Protein AF-A0AAV3YAQ9-F1 (afdb_monomer_lite)

InterPro domains:
  IPR002181 Fibrinogen, alpha/beta/gamma chain, C-terminal globular domain [PF00147] (13-78)
  IPR002181 Fibrinogen, alpha/beta/gamma chain, C-terminal globular domain [PS51406] (1-79)
  IPR014716 Fibrinogen, alpha/beta/gamma chain, C-terminal globular, subdomain 1 [G3DSA:3.90.215.10] (3-79)
  IPR036056 Fibrinogen-like, C-terminal [SSF56496] (12-78)
  IPR050373 Fibrinogen C-terminal domain-containing protein [PTHR19143] (16-78)

Radius of gyration: 14.7 Å; chains: 1; bounding box: 40×32×37 Å

Sequence (79 aa):
MGDDITKSYPRYVIMSHDGPKKQILCDTHTDGGGWIVFQRRTTGDVDFFRDWTSYREGFGSLTGDFWMGNEALYNLTDK

Foldseek 3Di:
DDDPPPPPDPQWDWDFDPDPTAIWIWGCDPPNTPDTDQFDADPPPDDPPDDPVCQQCKDDDSVHGIGNHPVVVCVVPPD

Secondary structure (DSSP, 8-state):
----TT----SEEEEE-SSS--EEEEESSGGGS-EEE-EE-SSS-S-----HHHHHH-EE-TTSSEE--HHHHHHHH--

Structure (mmCIF, N/CA/C/O backbone):
data_AF-A0AAV3YAQ9-F1
#
_entry.id   AF-A0AAV3YAQ9-F1
#
loop_
_atom_site.group_PDB
_atom_site.id
_atom_site.type_symbol
_atom_site.label_atom_id
_atom_site.label_alt_id
_atom_site.label_comp_id
_atom_site.label_asym_id
_atom_site.label_entity_id
_atom_site.label_seq_id
_atom_site.pdbx_PDB_ins_code
_atom_site.Cartn_x
_atom_site.Cartn_y
_atom_site.Cartn_z
_atom_site.occupancy
_atom_site.B_iso_or_equiv
_atom_site.auth_seq_id
_atom_site.auth_comp_id
_atom_site.auth_asym_id
_atom_site.auth_atom_id
_atom_site.pdbx_PDB_model_num
ATOM 1 N N . MET A 1 1 ? 29.052 1.797 -26.288 1.00 42.62 1 MET A N 1
ATOM 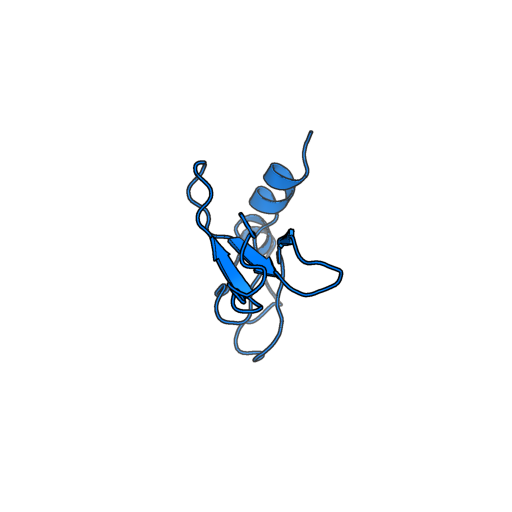2 C C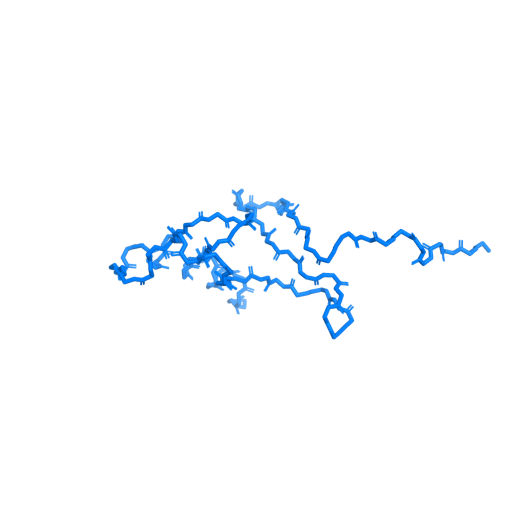A . MET A 1 1 ? 29.172 1.537 -24.840 1.00 42.62 1 MET A CA 1
ATOM 3 C C . MET A 1 1 ? 27.811 1.048 -24.409 1.00 42.62 1 MET A C 1
ATOM 5 O O . MET A 1 1 ? 26.909 1.863 -24.332 1.00 42.62 1 MET A O 1
ATOM 9 N N . GLY A 1 2 ? 27.643 -0.273 -24.348 1.00 43.91 2 GLY A N 1
ATOM 10 C CA . GLY A 1 2 ? 26.353 -0.903 -24.087 1.00 43.91 2 GLY A CA 1
ATOM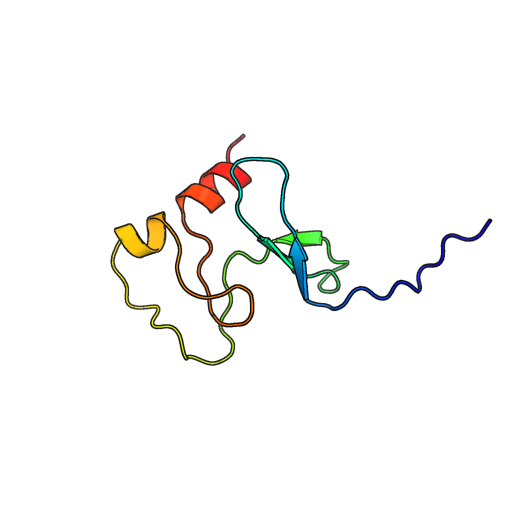 11 C C . GLY A 1 2 ? 25.999 -0.792 -22.613 1.00 43.91 2 GLY A C 1
ATOM 12 O O . GLY A 1 2 ? 26.759 -1.224 -21.750 1.00 43.91 2 GLY A O 1
ATOM 13 N N . ASP A 1 3 ? 24.867 -0.175 -22.352 1.00 50.56 3 ASP A N 1
ATOM 14 C CA . ASP A 1 3 ? 24.129 -0.227 -21.111 1.00 50.56 3 ASP A CA 1
ATOM 15 C C . ASP A 1 3 ? 23.626 -1.662 -20.900 1.00 50.56 3 ASP A C 1
ATOM 17 O O . ASP A 1 3 ? 22.862 -2.233 -21.677 1.00 50.56 3 ASP A O 1
ATOM 21 N N . ASP A 1 4 ? 24.175 -2.280 -19.862 1.00 47.94 4 ASP A N 1
ATOM 22 C CA . ASP A 1 4 ? 23.916 -3.643 -19.433 1.00 47.94 4 ASP A CA 1
ATOM 23 C C . ASP A 1 4 ? 22.479 -3.774 -18.899 1.00 47.94 4 ASP A C 1
ATOM 25 O O . ASP A 1 4 ? 22.196 -3.524 -17.726 1.00 47.94 4 ASP A O 1
ATOM 29 N N . ILE A 1 5 ? 21.563 -4.183 -19.780 1.00 51.91 5 ILE A N 1
ATOM 30 C CA . ILE A 1 5 ? 20.153 -4.504 -19.488 1.00 51.91 5 ILE A CA 1
ATOM 31 C C . ILE A 1 5 ? 20.027 -5.689 -18.495 1.00 51.91 5 ILE A C 1
ATOM 33 O O . ILE A 1 5 ? 18.930 -6.015 -18.046 1.00 51.91 5 ILE A O 1
ATOM 37 N N . THR A 1 6 ? 21.136 -6.323 -18.084 1.00 46.84 6 THR A N 1
ATOM 38 C CA . THR A 1 6 ? 21.137 -7.511 -17.215 1.00 46.84 6 THR A CA 1
ATOM 39 C C . THR A 1 6 ? 21.478 -7.273 -15.744 1.00 46.84 6 THR A C 1
ATOM 41 O O . THR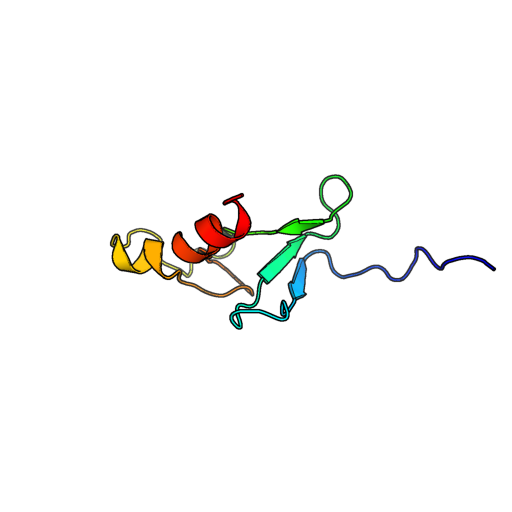 A 1 6 ? 21.607 -8.239 -14.988 1.00 46.84 6 THR A O 1
ATOM 44 N N . LYS A 1 7 ? 21.452 -6.028 -15.247 1.00 49.53 7 LYS A N 1
ATOM 45 C CA . LYS A 1 7 ? 21.131 -5.827 -13.820 1.00 49.53 7 LYS A CA 1
ATOM 46 C C . LYS A 1 7 ? 19.653 -6.160 -13.592 1.00 49.53 7 LYS A C 1
ATOM 48 O O . LYS A 1 7 ? 18.816 -5.278 -13.451 1.00 49.53 7 LYS A O 1
ATOM 53 N N . SER A 1 8 ? 19.339 -7.457 -13.583 1.00 69.25 8 SER A N 1
ATOM 54 C CA . SER A 1 8 ? 18.028 -8.006 -13.243 1.00 69.25 8 SER A CA 1
ATOM 55 C C . SER A 1 8 ? 17.738 -7.666 -11.786 1.00 69.25 8 SER A C 1
ATOM 57 O O . SER A 1 8 ? 18.078 -8.428 -10.880 1.00 69.25 8 SER A O 1
ATOM 59 N N . TYR A 1 9 ? 17.146 -6.500 -11.537 1.00 70.62 9 TYR A N 1
ATOM 60 C CA . TYR A 1 9 ? 16.615 -6.174 -10.221 1.00 70.62 9 TYR A CA 1
ATOM 61 C C . TYR A 1 9 ? 15.688 -7.313 -9.762 1.00 70.62 9 TYR A C 1
ATOM 63 O O . TYR A 1 9 ? 15.051 -7.956 -10.593 1.00 70.62 9 TYR A O 1
ATOM 71 N N . PRO A 1 10 ? 15.608 -7.637 -8.465 1.00 89.19 10 PRO A N 1
ATOM 72 C CA . PRO A 1 10 ? 14.558 -8.536 -8.010 1.00 89.19 10 PRO A CA 1
ATOM 73 C C . PRO A 1 10 ? 13.192 -7.905 -8.317 1.00 89.19 10 PRO A C 1
ATOM 75 O O . PRO A 1 10 ? 13.065 -6.677 -8.321 1.00 89.19 10 PRO A O 1
ATOM 78 N N . ARG A 1 11 ? 12.165 -8.737 -8.560 1.00 91.31 11 ARG A N 1
ATOM 79 C CA . ARG A 1 11 ? 10.810 -8.254 -8.895 1.00 91.31 11 ARG A CA 1
ATOM 80 C C . ARG A 1 11 ? 10.320 -7.188 -7.923 1.00 91.31 11 ARG A C 1
ATOM 82 O O . ARG A 1 11 ? 9.796 -6.174 -8.360 1.00 91.31 11 ARG A O 1
ATOM 89 N N . TYR A 1 12 ? 10.521 -7.418 -6.629 1.00 93.38 12 TYR A N 1
ATOM 90 C CA . TYR A 1 12 ? 10.146 -6.489 -5.574 1.00 93.38 12 TYR A CA 1
ATOM 91 C C . TYR A 1 12 ? 11.386 -5.878 -4.923 1.00 93.38 12 TYR A C 1
ATOM 93 O O . TYR A 1 12 ? 12.234 -6.606 -4.404 1.00 93.38 12 TYR A O 1
ATOM 101 N N . VAL A 1 13 ? 11.471 -4.547 -4.918 1.00 93.19 13 VAL A N 1
ATOM 102 C CA . VAL A 1 13 ? 12.566 -3.782 -4.300 1.00 93.19 13 VAL A CA 1
ATOM 103 C C . VAL A 1 13 ? 11.987 -2.824 -3.266 1.00 93.19 13 VAL A C 1
ATOM 105 O O . VAL A 1 13 ? 11.039 -2.101 -3.564 1.00 93.19 13 VAL A O 1
ATOM 108 N N . ILE A 1 14 ? 12.557 -2.801 -2.059 1.00 92.19 14 ILE A N 1
ATOM 109 C CA . ILE A 1 14 ? 12.232 -1.782 -1.055 1.00 92.19 14 ILE A CA 1
ATOM 110 C C . ILE A 1 14 ? 13.159 -0.590 -1.275 1.00 92.19 14 ILE A C 1
ATOM 112 O O . ILE A 1 14 ? 14.379 -0.733 -1.199 1.00 92.19 14 ILE A O 1
ATOM 116 N N . MET A 1 15 ? 12.579 0.577 -1.537 1.00 87.69 15 MET A N 1
ATOM 117 C CA . MET A 1 15 ? 13.314 1.822 -1.742 1.00 87.69 15 MET A CA 1
ATOM 118 C C . MET A 1 15 ? 12.998 2.821 -0.632 1.00 87.69 15 MET A C 1
ATOM 120 O O . MET A 1 15 ? 11.874 2.886 -0.135 1.00 87.69 15 MET A O 1
ATOM 124 N N . SER A 1 16 ? 13.999 3.612 -0.255 1.00 81.81 16 SER A N 1
ATOM 125 C CA . SER A 1 16 ? 13.822 4.793 0.590 1.00 81.81 16 SER A CA 1
ATOM 126 C C . SER A 1 16 ? 13.735 6.011 -0.323 1.00 81.81 16 SER A C 1
ATOM 128 O O . SER A 1 16 ? 14.635 6.220 -1.133 1.00 81.81 16 SER A O 1
ATOM 130 N N . HIS A 1 17 ? 12.662 6.795 -0.223 1.00 64.19 17 HIS A N 1
ATOM 131 C CA . HIS A 1 17 ? 12.574 8.078 -0.918 1.00 64.19 17 HIS A CA 1
ATOM 132 C C . HIS A 1 17 ? 13.111 9.190 -0.006 1.00 64.19 17 HIS A C 1
ATOM 134 O O . HIS A 1 17 ? 12.745 9.244 1.172 1.00 64.19 17 HIS A O 1
ATOM 140 N N . ASP A 1 18 ? 13.980 10.057 -0.531 1.00 54.53 18 ASP A N 1
ATOM 141 C CA . ASP A 1 18 ? 14.503 11.215 0.202 1.00 54.53 18 ASP A CA 1
ATOM 142 C C . ASP A 1 18 ? 13.396 12.277 0.333 1.00 54.53 18 ASP A C 1
ATOM 144 O O . ASP A 1 18 ? 13.168 13.105 -0.542 1.00 54.53 18 ASP A O 1
ATOM 148 N N . GLY A 1 19 ? 12.661 12.182 1.441 1.00 63.16 19 GLY A N 1
ATOM 149 C CA . GLY A 1 19 ? 11.473 12.955 1.810 1.00 63.16 19 GLY A CA 1
ATOM 150 C C . GLY A 1 19 ? 10.987 12.504 3.197 1.00 63.16 19 GLY A C 1
ATOM 151 O O . GLY A 1 19 ? 11.798 11.947 3.946 1.00 63.16 19 GLY A O 1
ATOM 152 N N . PRO A 1 20 ? 9.714 12.698 3.608 1.00 51.03 20 PRO A N 1
ATOM 153 C CA . PRO A 1 20 ? 9.241 12.107 4.861 1.00 51.03 20 PRO A CA 1
ATOM 154 C C . PRO A 1 20 ? 9.508 10.596 4.804 1.00 51.03 20 PRO A C 1
ATOM 156 O O . PRO A 1 20 ? 8.990 9.908 3.930 1.00 51.03 20 PRO A O 1
ATOM 159 N N . LYS A 1 21 ? 10.407 10.126 5.681 1.00 60.97 21 LYS A N 1
ATOM 160 C CA . LYS A 1 21 ? 11.106 8.830 5.651 1.00 60.97 21 LYS A CA 1
ATOM 161 C C . LYS A 1 21 ? 10.144 7.633 5.629 1.00 60.97 21 LYS A C 1
ATOM 163 O O . LYS A 1 21 ? 9.956 6.976 6.650 1.00 60.97 21 LYS A O 1
ATOM 168 N N . LYS A 1 22 ? 9.539 7.331 4.482 1.00 75.44 22 LYS A N 1
ATOM 169 C CA . LYS A 1 22 ? 8.677 6.163 4.293 1.00 75.44 22 LYS A CA 1
ATOM 170 C C . LYS A 1 22 ? 9.296 5.272 3.226 1.00 75.44 22 LYS A C 1
ATOM 172 O O . LYS A 1 22 ? 9.592 5.714 2.118 1.00 75.44 22 LYS A O 1
ATOM 177 N N . GLN A 1 23 ? 9.545 4.021 3.599 1.00 89.44 23 GLN A N 1
ATOM 178 C CA . GLN A 1 23 ? 9.974 3.002 2.653 1.00 89.44 23 GLN A CA 1
ATOM 179 C C . GLN A 1 23 ? 8.795 2.643 1.743 1.00 89.44 23 GLN A C 1
ATOM 181 O O . GLN A 1 23 ? 7.657 2.555 2.209 1.00 89.44 23 GLN A O 1
ATOM 186 N N . ILE A 1 24 ? 9.072 2.422 0.461 1.00 91.94 24 ILE A N 1
ATOM 187 C CA . ILE A 1 24 ? 8.090 1.983 -0.534 1.00 91.94 24 ILE A CA 1
ATOM 188 C C . ILE A 1 24 ? 8.514 0.645 -1.128 1.00 91.94 24 ILE A C 1
ATOM 190 O O . ILE A 1 24 ? 9.706 0.362 -1.248 1.00 91.94 24 ILE A O 1
ATOM 194 N N . LEU A 1 25 ? 7.537 -0.176 -1.505 1.00 94.19 25 LEU A N 1
ATOM 195 C CA . LEU A 1 25 ? 7.773 -1.388 -2.279 1.00 94.19 25 LEU A CA 1
ATOM 196 C C . LEU A 1 25 ? 7.531 -1.084 -3.754 1.00 94.19 25 LEU A C 1
ATOM 198 O O . LEU A 1 25 ? 6.472 -0.567 -4.104 1.00 94.19 25 LEU A O 1
ATOM 202 N N . CYS A 1 26 ? 8.481 -1.439 -4.610 1.00 94.00 26 CYS A N 1
ATOM 203 C CA . CYS A 1 26 ? 8.362 -1.247 -6.047 1.00 94.00 26 CYS A CA 1
ATOM 204 C C . CYS A 1 26 ? 8.374 -2.570 -6.801 1.00 94.00 26 CYS A C 1
ATOM 206 O O . CYS A 1 26 ? 9.209 -3.429 -6.518 1.00 94.00 26 CYS A O 1
ATOM 208 N N . ASP A 1 27 ? 7.458 -2.708 -7.763 1.00 94.88 27 ASP A N 1
ATOM 209 C CA . ASP A 1 27 ? 7.468 -3.790 -8.746 1.00 94.88 27 ASP A CA 1
ATOM 210 C C . ASP A 1 27 ? 8.219 -3.321 -9.998 1.00 94.88 27 ASP A C 1
ATOM 212 O O . ASP A 1 27 ? 7.834 -2.361 -10.674 1.00 94.88 27 ASP A O 1
ATOM 216 N N . THR A 1 28 ? 9.338 -3.984 -10.270 1.00 94.06 28 THR A N 1
ATOM 217 C CA . THR A 1 28 ? 10.271 -3.643 -11.349 1.00 94.06 28 THR A CA 1
ATOM 218 C C . THR A 1 28 ? 10.022 -4.440 -12.633 1.00 94.06 28 THR A C 1
ATOM 220 O O . THR A 1 28 ? 10.754 -4.245 -13.595 1.00 94.06 28 THR A O 1
ATOM 223 N N . HIS A 1 29 ? 9.043 -5.355 -12.659 1.00 92.94 29 HIS A N 1
ATOM 224 C CA . HIS A 1 29 ? 8.839 -6.294 -13.773 1.00 92.94 29 HIS A CA 1
ATOM 225 C C . HIS A 1 29 ? 7.458 -6.190 -14.414 1.00 92.94 29 HIS A C 1
ATOM 227 O O . HIS A 1 29 ? 7.351 -6.264 -15.638 1.00 92.94 29 HIS A O 1
ATOM 233 N N . THR A 1 30 ? 6.402 -6.083 -13.608 1.00 93.31 30 THR A N 1
ATOM 234 C CA . THR A 1 30 ? 5.023 -6.126 -14.113 1.00 93.31 30 THR A CA 1
ATOM 235 C C . THR A 1 30 ? 4.776 -4.951 -15.056 1.00 93.31 30 THR A C 1
ATOM 237 O O . THR A 1 30 ? 5.068 -3.812 -14.706 1.00 93.31 30 THR A O 1
ATOM 240 N N . ASP A 1 31 ? 4.288 -5.227 -16.266 1.00 94.25 31 ASP A N 1
ATOM 241 C CA . ASP A 1 31 ? 3.977 -4.234 -17.305 1.00 94.25 31 ASP A CA 1
ATOM 242 C C . ASP A 1 31 ? 5.100 -3.215 -17.584 1.00 94.25 31 ASP A C 1
ATOM 244 O O . ASP A 1 31 ? 4.850 -2.036 -17.817 1.00 94.25 31 ASP A O 1
ATOM 248 N N . GLY A 1 32 ? 6.358 -3.672 -17.559 1.00 90.06 32 GLY A N 1
ATO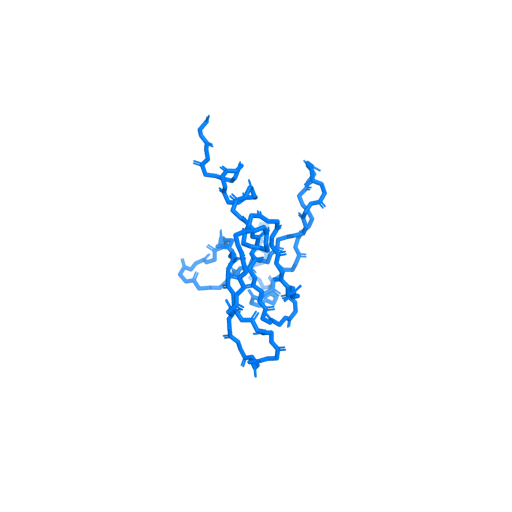M 249 C CA . GLY A 1 32 ? 7.532 -2.819 -17.788 1.00 90.06 32 GLY A CA 1
ATOM 250 C C . GLY A 1 32 ? 8.108 -2.172 -16.524 1.00 90.06 32 GLY A C 1
ATOM 251 O O . GLY A 1 32 ? 9.108 -1.463 -16.610 1.00 90.06 32 GLY A O 1
ATOM 252 N N . GLY A 1 33 ? 7.535 -2.461 -15.353 1.00 92.25 33 GLY A N 1
ATOM 253 C CA . GLY A 1 33 ? 8.027 -2.005 -14.057 1.00 92.25 33 GLY A CA 1
ATOM 254 C C . GLY A 1 33 ? 7.704 -0.543 -13.744 1.00 92.25 33 GLY A C 1
ATOM 255 O O . GLY A 1 33 ? 6.948 0.123 -14.444 1.00 92.25 33 GLY A O 1
ATOM 256 N N . GLY A 1 34 ? 8.277 -0.043 -12.646 1.00 90.81 34 GLY A N 1
ATOM 257 C CA . GLY A 1 34 ? 8.065 1.335 -12.184 1.00 90.81 34 GLY A CA 1
ATOM 258 C C . GLY A 1 34 ? 6.822 1.515 -11.310 1.00 90.81 34 GLY A C 1
ATOM 259 O O . GLY A 1 34 ? 6.444 2.642 -10.994 1.00 90.81 34 GLY A O 1
ATOM 260 N N . TRP A 1 35 ? 6.196 0.421 -10.882 1.00 94.25 35 TRP A N 1
ATOM 261 C CA . TRP A 1 35 ? 5.003 0.474 -10.049 1.00 94.25 35 TRP A CA 1
ATOM 262 C C . TRP A 1 35 ? 5.352 0.653 -8.580 1.00 94.25 35 TRP A C 1
ATOM 264 O O . TRP A 1 35 ? 6.198 -0.061 -8.041 1.00 94.25 35 TRP A O 1
ATOM 274 N N . ILE A 1 36 ? 4.630 1.545 -7.905 1.00 94.62 36 ILE A N 1
ATOM 275 C CA . ILE A 1 36 ? 4.601 1.613 -6.444 1.00 94.62 36 ILE A CA 1
ATOM 276 C C . ILE A 1 36 ? 3.507 0.662 -5.952 1.00 94.62 36 ILE A C 1
ATOM 278 O O . ILE A 1 36 ? 2.325 0.843 -6.246 1.00 94.62 36 ILE A O 1
ATOM 282 N N . VAL A 1 37 ? 3.891 -0.349 -5.176 1.00 96.06 37 VAL A N 1
ATOM 283 C CA . VAL A 1 37 ? 2.956 -1.270 -4.528 1.00 96.06 37 VAL A CA 1
ATOM 284 C C . VAL A 1 37 ? 2.505 -0.643 -3.212 1.00 96.06 37 VAL A C 1
ATOM 286 O O . VAL A 1 37 ? 3.277 -0.544 -2.260 1.00 96.06 37 VAL A O 1
ATOM 289 N N . PHE A 1 38 ? 1.247 -0.213 -3.150 1.00 96.38 38 PHE A N 1
ATOM 290 C CA . PHE A 1 38 ? 0.667 0.398 -1.948 1.00 96.38 38 PHE A CA 1
ATOM 291 C C . PHE A 1 38 ? -0.131 -0.579 -1.074 1.00 96.38 38 PHE A C 1
ATOM 293 O O . PHE A 1 38 ? -0.416 -0.280 0.086 1.00 96.38 38 PHE A O 1
ATOM 300 N N . GLN A 1 39 ? -0.488 -1.744 -1.613 1.00 97.62 39 GLN A N 1
ATOM 301 C CA . GLN A 1 39 ? -1.187 -2.808 -0.901 1.00 97.62 39 GLN A CA 1
ATOM 302 C C . GLN A 1 39 ? -0.693 -4.167 -1.394 1.00 97.62 39 GLN A C 1
ATOM 304 O O . GLN A 1 39 ? -0.491 -4.350 -2.595 1.00 97.62 39 GLN A O 1
ATOM 309 N N . ARG A 1 40 ? -0.507 -5.118 -0.473 1.00 97.12 40 ARG A N 1
ATOM 310 C CA . ARG A 1 40 ? -0.118 -6.494 -0.801 1.00 97.12 40 ARG A CA 1
ATOM 311 C C . ARG A 1 40 ? -0.805 -7.502 0.120 1.00 97.12 40 ARG A C 1
ATOM 313 O O . ARG A 1 40 ? -0.831 -7.304 1.334 1.00 97.12 40 ARG A O 1
ATOM 320 N N . ARG A 1 41 ? -1.308 -8.597 -0.466 1.00 96.62 41 ARG A N 1
ATOM 321 C CA . ARG A 1 41 ? -1.821 -9.803 0.214 1.00 96.62 41 ARG A CA 1
ATOM 322 C C . ARG A 1 41 ? -1.124 -11.036 -0.351 1.00 96.62 41 ARG A C 1
ATOM 324 O O . ARG A 1 41 ? -1.184 -11.273 -1.554 1.00 96.62 41 ARG A O 1
ATOM 331 N N . THR A 1 42 ? -0.456 -11.800 0.498 1.00 93.25 42 THR A N 1
ATOM 332 C CA . THR A 1 42 ? 0.378 -12.945 0.119 1.00 93.25 42 THR A CA 1
ATOM 333 C C . THR A 1 42 ? 0.348 -14.075 1.133 1.00 93.25 42 THR A C 1
ATOM 335 O O . THR A 1 42 ? 0.229 -15.223 0.717 1.00 93.25 42 THR A O 1
ATOM 338 N N . THR A 1 43 ? 0.450 -13.778 2.430 1.00 89.12 43 THR A N 1
ATOM 339 C CA . THR A 1 43 ? 0.530 -14.813 3.472 1.00 89.12 43 THR A CA 1
ATOM 340 C C . THR A 1 43 ? -0.742 -14.918 4.303 1.00 89.12 43 THR A C 1
ATOM 342 O O . THR A 1 43 ? -1.072 -16.001 4.773 1.00 89.12 43 THR A O 1
ATOM 345 N N . GLY A 1 44 ? -1.499 -13.824 4.439 1.00 91.12 44 GLY A N 1
ATOM 346 C CA . GLY A 1 44 ? -2.682 -13.764 5.297 1.00 91.12 44 GLY A CA 1
ATOM 347 C C . GLY A 1 44 ? -2.370 -13.482 6.770 1.00 91.12 44 GLY A C 1
ATOM 348 O O . GLY A 1 44 ? -3.295 -13.460 7.575 1.00 91.12 44 GLY A O 1
ATOM 349 N N . ASP A 1 45 ? -1.106 -13.221 7.121 1.00 92.12 45 ASP A N 1
ATOM 350 C CA . ASP A 1 45 ? -0.664 -13.030 8.515 1.00 92.12 45 ASP A CA 1
ATOM 351 C C . ASP A 1 45 ? -1.059 -11.671 9.108 1.00 92.12 45 ASP A C 1
ATOM 353 O O . ASP A 1 45 ? -0.965 -11.445 10.315 1.00 92.12 45 ASP A O 1
ATOM 357 N N . VAL A 1 46 ? -1.476 -10.733 8.261 1.00 96.44 46 VAL A N 1
ATOM 358 C CA . VAL A 1 46 ? -1.889 -9.396 8.678 1.00 96.44 46 VAL A CA 1
ATOM 359 C C . VAL A 1 46 ? -3.400 -9.299 8.574 1.00 96.44 46 VAL A C 1
ATOM 361 O O . VAL A 1 46 ? -3.970 -9.499 7.503 1.00 96.44 46 VAL A O 1
ATOM 364 N N . ASP A 1 47 ? -4.048 -8.954 9.686 1.00 96.81 47 ASP A N 1
ATOM 365 C CA . ASP A 1 47 ? -5.476 -8.644 9.696 1.00 96.81 47 ASP A CA 1
ATOM 366 C C . ASP A 1 47 ? -5.748 -7.325 8.955 1.00 96.81 47 ASP A C 1
ATOM 368 O O . ASP A 1 47 ? -5.116 -6.311 9.252 1.00 96.81 47 ASP A O 1
ATOM 372 N N . PHE A 1 48 ? -6.687 -7.342 8.008 1.00 97.81 48 PHE A N 1
ATOM 373 C CA . PHE A 1 48 ? -7.145 -6.162 7.263 1.00 97.81 48 PHE A CA 1
ATOM 374 C C . PHE A 1 48 ? -8.486 -5.631 7.781 1.00 97.81 48 PHE A C 1
ATOM 376 O O . PHE A 1 48 ? -8.924 -4.572 7.346 1.00 97.81 48 PHE A O 1
ATOM 383 N N . PHE A 1 49 ? -9.146 -6.312 8.717 1.00 97.94 49 PHE A N 1
ATOM 384 C CA . PHE A 1 49 ? -10.347 -5.797 9.361 1.00 97.94 49 PHE A CA 1
ATOM 385 C C . PHE A 1 49 ? -9.969 -4.798 10.464 1.00 97.94 49 PHE A C 1
ATOM 387 O O . PHE A 1 49 ? -9.940 -5.117 11.649 1.00 97.94 49 PHE A O 1
ATOM 394 N N . ARG A 1 50 ? -9.621 -3.572 10.055 1.00 97.62 50 ARG A N 1
ATOM 395 C CA . ARG A 1 50 ? -9.103 -2.527 10.951 1.00 97.62 50 ARG A CA 1
ATOM 396 C C . ARG A 1 50 ? -9.895 -1.232 10.898 1.00 97.62 50 ARG A C 1
ATOM 398 O O . ARG A 1 50 ? -10.681 -0.991 9.986 1.00 97.62 50 ARG A O 1
ATOM 405 N N . ASP A 1 51 ? -9.660 -0.396 11.902 1.00 98.50 51 ASP A N 1
ATOM 406 C CA . ASP A 1 51 ? -10.281 0.913 12.036 1.00 98.50 51 ASP A CA 1
ATOM 407 C C . ASP A 1 51 ? -9.704 1.962 11.070 1.00 98.50 51 ASP A C 1
ATOM 409 O O . ASP A 1 51 ? -8.697 1.763 10.384 1.00 98.50 51 ASP A O 1
ATOM 413 N N . TRP A 1 52 ? -10.364 3.120 11.031 1.00 98.38 52 TRP A N 1
ATOM 414 C CA . TRP A 1 52 ? -9.968 4.237 10.176 1.00 98.38 52 TRP A CA 1
ATOM 415 C C . TRP A 1 52 ? -8.535 4.706 10.441 1.00 98.38 52 TRP A C 1
ATOM 417 O O . TRP A 1 52 ? -7.792 4.961 9.496 1.00 98.38 52 TRP A O 1
ATOM 427 N N . THR A 1 53 ? -8.138 4.802 11.712 1.00 98.50 53 THR A N 1
ATOM 428 C CA . THR A 1 53 ? -6.800 5.258 12.107 1.00 98.50 53 THR A CA 1
ATOM 429 C C . THR A 1 53 ? -5.717 4.349 11.530 1.00 98.50 53 THR A C 1
ATOM 431 O O . THR A 1 53 ? -4.768 4.845 10.923 1.00 98.50 53 THR A O 1
ATOM 434 N N . SER A 1 54 ? -5.909 3.028 11.603 1.00 98.44 54 SER A N 1
ATOM 435 C CA . SER A 1 54 ? -5.000 2.051 10.995 1.00 98.44 54 SER A CA 1
ATOM 436 C C . SER A 1 54 ? -4.872 2.260 9.485 1.00 98.44 54 SER A C 1
ATOM 438 O O . SER A 1 54 ? -3.770 2.264 8.942 1.00 98.44 54 SER A O 1
ATOM 440 N N . TYR A 1 55 ? -5.989 2.473 8.785 1.00 98.38 55 TYR A N 1
ATOM 441 C CA . TYR A 1 55 ? -5.971 2.737 7.345 1.00 98.38 55 TYR A CA 1
ATOM 442 C C . TYR A 1 55 ? -5.361 4.095 6.985 1.00 98.38 55 TYR A C 1
ATOM 444 O O . TYR A 1 55 ? -4.737 4.216 5.930 1.00 98.38 55 TYR A O 1
ATOM 452 N N . ARG A 1 56 ? -5.502 5.109 7.844 1.00 96.88 56 ARG A N 1
ATOM 453 C CA . ARG A 1 56 ? -4.874 6.424 7.672 1.00 96.88 56 ARG A CA 1
ATOM 454 C C . ARG A 1 56 ? -3.348 6.322 7.725 1.00 96.88 56 ARG A C 1
ATOM 456 O O . ARG A 1 56 ? -2.680 6.820 6.821 1.00 96.88 56 ARG A O 1
ATOM 463 N N . GLU A 1 57 ? -2.821 5.637 8.738 1.00 96.31 57 GLU A N 1
ATOM 464 C CA . GLU A 1 57 ? -1.382 5.563 9.039 1.00 96.31 57 GLU A CA 1
ATOM 465 C C . GLU A 1 57 ? -0.644 4.493 8.210 1.00 96.31 57 GLU A C 1
ATOM 467 O O . GLU A 1 57 ? 0.489 4.707 7.754 1.00 96.31 57 GLU A O 1
ATOM 472 N N . GLY A 1 58 ? -1.321 3.375 7.937 1.00 97.00 58 GLY A N 1
ATOM 473 C CA . GLY A 1 58 ? -0.757 2.179 7.314 1.00 97.00 58 GLY A CA 1
ATOM 474 C C . GLY A 1 58 ? -0.446 1.082 8.335 1.00 97.00 58 GLY A C 1
ATOM 475 O O . GLY A 1 58 ? -0.298 1.334 9.528 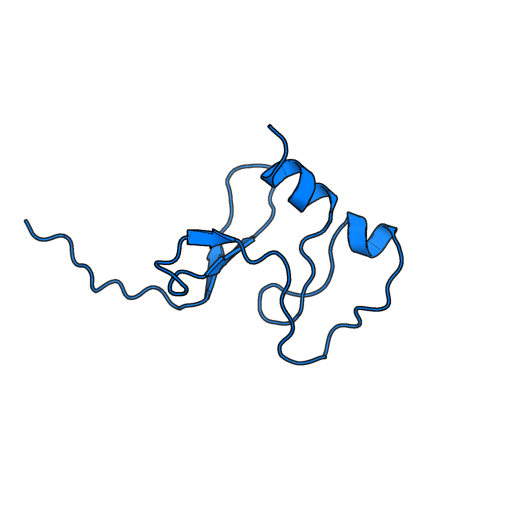1.00 97.00 58 GLY A O 1
ATOM 476 N N . PHE A 1 59 ? -0.360 -0.163 7.867 1.00 97.38 59 PHE A N 1
ATOM 477 C CA . PHE A 1 59 ? -0.080 -1.328 8.711 1.00 97.38 59 PHE A CA 1
ATOM 478 C C . PHE A 1 59 ? 0.537 -2.477 7.908 1.00 97.38 59 PHE A C 1
ATOM 480 O O . PHE A 1 59 ? 0.429 -2.523 6.684 1.00 97.38 59 PHE A O 1
ATOM 487 N N . GLY A 1 60 ? 1.145 -3.438 8.608 1.00 96.25 60 GLY A N 1
ATOM 488 C CA . GLY A 1 60 ? 1.787 -4.609 8.007 1.00 96.25 60 GLY A CA 1
ATOM 489 C C . GLY A 1 60 ? 3.272 -4.399 7.699 1.00 96.25 60 GLY A C 1
ATOM 490 O O . GLY A 1 60 ? 3.913 -3.523 8.277 1.00 96.25 60 GLY A O 1
ATOM 491 N N . SER A 1 61 ? 3.826 -5.230 6.812 1.00 94.69 61 SER A N 1
ATOM 492 C CA . SER A 1 61 ? 5.248 -5.210 6.440 1.00 94.69 61 SER A CA 1
ATOM 493 C C . SER A 1 61 ? 5.438 -5.239 4.926 1.00 94.69 61 SER A C 1
ATOM 495 O O . SER A 1 61 ? 4.828 -6.058 4.244 1.00 94.69 61 SER A O 1
ATOM 497 N N . LEU A 1 62 ? 6.365 -4.429 4.400 1.00 93.62 62 LEU A N 1
ATOM 498 C CA . LEU A 1 62 ? 6.717 -4.423 2.969 1.00 93.62 62 LEU A CA 1
ATOM 499 C C . LEU A 1 62 ? 7.275 -5.771 2.476 1.00 93.62 62 LEU A C 1
ATOM 501 O O . LEU A 1 62 ? 7.246 -6.057 1.278 1.00 93.62 62 LEU A O 1
ATOM 505 N N . THR A 1 63 ? 7.776 -6.612 3.385 1.00 92.94 63 THR A N 1
ATOM 506 C CA . THR A 1 63 ? 8.241 -7.972 3.069 1.00 92.94 63 THR A CA 1
ATOM 507 C C . THR A 1 63 ? 7.115 -9.011 3.014 1.00 92.94 63 THR A C 1
ATOM 509 O O . THR A 1 63 ? 7.366 -10.129 2.572 1.00 92.94 63 THR A O 1
ATOM 512 N N . GLY A 1 64 ? 5.889 -8.655 3.409 1.00 94.31 64 GLY A N 1
ATOM 513 C CA . GLY A 1 64 ? 4.721 -9.536 3.432 1.00 94.31 64 GLY A CA 1
ATOM 514 C C . GLY A 1 64 ? 3.439 -8.775 3.097 1.00 94.31 64 GLY A C 1
ATOM 515 O O . GLY A 1 64 ? 3.382 -8.047 2.104 1.00 94.31 64 GLY A O 1
ATOM 516 N N . ASP A 1 65 ? 2.412 -8.956 3.923 1.00 97.69 65 ASP A N 1
ATOM 517 C CA . ASP A 1 65 ? 1.117 -8.301 3.753 1.00 97.69 65 ASP A CA 1
ATOM 518 C C . ASP A 1 65 ? 1.136 -6.886 4.349 1.00 97.69 65 ASP A C 1
ATOM 520 O O . ASP A 1 65 ? 1.598 -6.689 5.477 1.00 97.69 65 ASP A O 1
ATOM 524 N N . PHE A 1 66 ? 0.636 -5.887 3.614 1.00 97.44 66 PHE A N 1
ATOM 525 C CA . PHE A 1 66 ? 0.595 -4.505 4.108 1.00 97.44 66 PHE A CA 1
ATOM 526 C C . PHE A 1 66 ? -0.426 -3.601 3.412 1.00 97.44 66 PHE A C 1
ATOM 528 O O . PHE A 1 66 ? -0.890 -3.874 2.301 1.00 97.44 66 PHE A O 1
ATOM 535 N N . TRP A 1 67 ? -0.708 -2.480 4.081 1.00 97.75 67 TRP A N 1
ATOM 536 C CA . TRP A 1 67 ? -1.373 -1.284 3.575 1.00 97.75 67 TRP A CA 1
ATOM 537 C C . TRP A 1 67 ? -0.476 -0.061 3.814 1.00 97.75 67 TRP A C 1
ATOM 539 O O . TRP A 1 67 ? -0.071 0.197 4.947 1.00 97.75 67 TRP A O 1
ATOM 549 N N . MET A 1 68 ? -0.170 0.707 2.765 1.00 95.62 68 MET A N 1
ATOM 550 C CA . MET A 1 68 ? 0.758 1.848 2.827 1.00 95.62 68 MET A CA 1
ATOM 551 C C . MET A 1 68 ? 0.256 3.014 3.698 1.00 95.62 68 MET A C 1
ATOM 553 O O . MET A 1 68 ? 1.067 3.779 4.226 1.00 95.62 68 MET A O 1
ATOM 557 N N . GLY A 1 69 ? -1.060 3.151 3.862 1.00 96.62 69 GLY A N 1
ATOM 558 C CA . GLY A 1 69 ? -1.690 4.249 4.594 1.00 96.62 69 GLY A CA 1
ATOM 559 C C . GLY A 1 69 ? -2.231 5.343 3.674 1.00 96.62 69 GLY A C 1
ATOM 560 O O . GLY A 1 69 ? -1.581 5.738 2.704 1.00 96.62 69 GLY A O 1
ATOM 561 N N . ASN A 1 70 ? -3.419 5.852 3.994 1.00 96.56 70 ASN A N 1
ATOM 562 C CA . ASN A 1 70 ? -4.128 6.834 3.174 1.00 96.56 70 ASN A CA 1
ATOM 563 C C . ASN A 1 70 ? -3.399 8.181 3.109 1.00 96.56 70 ASN A C 1
ATOM 565 O O . ASN A 1 70 ? -3.397 8.800 2.054 1.00 96.56 70 ASN A O 1
ATOM 569 N N . GLU A 1 71 ? -2.748 8.625 4.190 1.00 94.06 71 GLU A N 1
ATOM 570 C CA . GLU A 1 71 ? -1.965 9.874 4.168 1.00 94.06 71 GLU A CA 1
ATOM 571 C C . GLU A 1 71 ? -0.780 9.781 3.202 1.00 94.06 71 GLU A C 1
ATOM 573 O O . GLU A 1 71 ? -0.483 10.724 2.475 1.00 94.06 71 GLU A O 1
ATOM 578 N N . ALA A 1 72 ? -0.124 8.618 3.148 1.00 90.94 72 ALA A N 1
ATOM 579 C CA . ALA A 1 72 ? 0.964 8.389 2.205 1.00 90.94 72 ALA A CA 1
ATOM 580 C C . ALA A 1 72 ? 0.452 8.312 0.762 1.00 90.94 72 ALA A C 1
ATOM 582 O O . ALA A 1 72 ? 1.065 8.892 -0.127 1.00 90.94 72 ALA A O 1
ATOM 583 N N . LEU A 1 73 ? -0.685 7.647 0.535 1.00 93.00 73 LEU A N 1
ATOM 584 C CA . LEU A 1 73 ? -1.333 7.612 -0.777 1.00 93.00 73 LEU A CA 1
ATOM 585 C C . LEU A 1 73 ? -1.753 9.002 -1.254 1.00 93.00 73 LEU A C 1
ATOM 587 O O . LEU A 1 73 ? -1.514 9.339 -2.410 1.00 93.00 73 LEU A O 1
ATOM 591 N N . TYR A 1 74 ? -2.336 9.808 -0.366 1.00 93.25 74 TYR A N 1
ATOM 592 C CA . TYR A 1 74 ? -2.683 11.194 -0.651 1.00 93.25 74 TYR A CA 1
ATOM 593 C C . TYR A 1 74 ? -1.433 11.966 -1.078 1.00 93.25 74 TYR A C 1
ATOM 595 O O . TYR A 1 74 ? -1.386 12.457 -2.194 1.00 93.25 74 TYR A O 1
ATOM 603 N N . ASN A 1 75 ? -0.361 11.940 -0.283 1.00 89.19 75 ASN A N 1
ATOM 604 C CA . ASN A 1 75 ? 0.883 12.646 -0.616 1.00 89.19 75 ASN A CA 1
ATOM 605 C C . ASN A 1 75 ? 1.550 12.175 -1.924 1.00 89.19 75 ASN A C 1
ATOM 607 O O . ASN A 1 75 ? 2.306 12.931 -2.523 1.00 89.19 75 ASN A O 1
ATOM 611 N N . LEU A 1 76 ? 1.318 10.928 -2.352 1.00 88.00 76 LEU A N 1
ATOM 612 C CA . LEU A 1 76 ? 1.851 10.386 -3.609 1.00 88.00 76 LEU A CA 1
ATOM 613 C C . LEU A 1 76 ? 1.019 10.755 -4.841 1.00 88.00 76 LEU A C 1
ATOM 615 O O . LEU A 1 76 ? 1.521 10.653 -5.958 1.00 88.00 76 LEU A O 1
ATOM 619 N N . THR A 1 77 ? -0.256 11.088 -4.657 1.00 90.25 77 THR A N 1
ATOM 620 C CA . THR A 1 77 ? -1.218 11.256 -5.759 1.00 90.25 77 THR A CA 1
ATOM 621 C C . THR A 1 77 ? -1.821 12.654 -5.833 1.00 90.25 77 THR A C 1
ATOM 623 O O . THR A 1 77 ? -2.421 12.997 -6.854 1.00 90.25 77 THR A O 1
ATOM 626 N N . ASP A 1 78 ? -1.651 13.454 -4.782 1.00 83.69 78 ASP A N 1
ATOM 627 C CA . ASP A 1 78 ? -2.014 14.864 -4.753 1.00 83.69 78 ASP A CA 1
ATOM 628 C C . ASP A 1 78 ? -1.084 15.683 -5.663 1.00 83.69 78 ASP A C 1
ATOM 630 O O . ASP A 1 78 ? 0.085 15.336 -5.853 1.00 83.69 78 ASP A O 1
ATOM 634 N N . LYS A 1 79 ? -1.641 16.723 -6.291 1.00 54.72 79 LYS A N 1
ATOM 635 C CA . LYS A 1 79 ? -0.976 17.516 -7.340 1.00 54.72 79 LYS A CA 1
ATOM 636 C C . LYS A 1 79 ? -0.161 18.681 -6.800 1.00 54.72 79 LYS A C 1
ATOM 638 O O . LYS A 1 79 ? -0.679 19.396 -5.918 1.00 54.72 79 LYS A O 1
#

pLDDT: mean 86.31, std 16.16, range [42.62, 98.5]

Organism: NCBI:txid259542